Protein AF-A0A438CQI9-F1 (afdb_monomer_lite)

InterPro domains:
  IPR002110 Ankyrin repeat [PF12796] (6-58)
  IPR002110 Ankyrin repeat [PS50088] (11-33)
  IPR036770 Ankyrin repeat-containing domain superfamily [G3DSA:1.25.40.20] (2-58)
  IPR036770 Ankyrin repeat-containing domain superfamily [SSF48403] (5-58)

pLDDT: mean 89.62, std 8.72, range [51.06, 95.56]

Sequence (58 aa):
MPELVNEKDSCGRSPLHYAAASGALALVDHLLQLKPSNGSFLDNNLATPAHMAAENGH

Radius of gyration: 10.2 Å; chains: 1; bounding box: 20×30×24 Å

Structu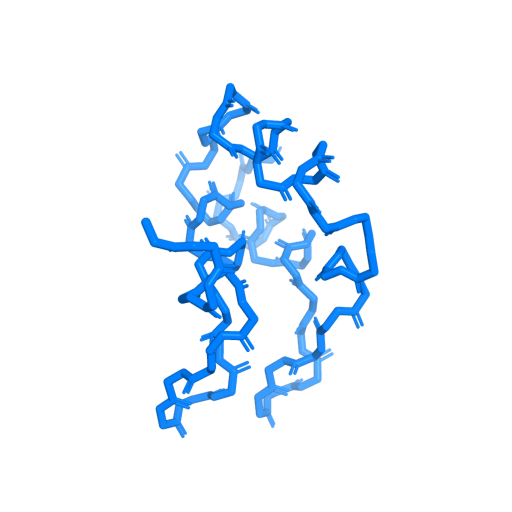re (mmCIF, N/CA/C/O backbone):
data_AF-A0A438CQI9-F1
#
_entry.id   AF-A0A438CQI9-F1
#
loop_
_atom_site.group_PDB
_atom_site.id
_atom_site.type_symbol
_atom_site.label_atom_id
_atom_site.label_alt_id
_atom_site.label_comp_id
_atom_site.label_asym_id
_atom_site.label_entity_id
_atom_site.label_seq_id
_atom_site.pdbx_PDB_ins_code
_atom_site.Cartn_x
_atom_site.Cartn_y
_atom_site.Cartn_z
_atom_site.occupancy
_atom_site.B_iso_or_equiv
_atom_site.auth_seq_id
_atom_site.auth_comp_id
_atom_site.auth_asym_id
_atom_site.auth_atom_id
_atom_site.pdbx_PDB_model_num
ATOM 1 N N . MET A 1 1 ? -7.218 -17.236 2.456 1.00 51.06 1 MET A N 1
ATOM 2 C CA . MET A 1 1 ? -5.922 -17.885 2.166 1.00 51.06 1 MET A CA 1
ATOM 3 C C . MET A 1 1 ? -4.827 -16.869 2.467 1.00 51.06 1 MET A C 1
ATOM 5 O O . MET A 1 1 ? -4.817 -15.835 1.814 1.00 51.06 1 MET A O 1
ATOM 9 N N . PRO A 1 2 ? -3.997 -17.079 3.500 1.00 58.94 2 PRO A N 1
ATOM 10 C CA . PRO A 1 2 ? -3.090 -16.052 4.027 1.00 58.94 2 PRO A CA 1
ATOM 11 C C . PRO A 1 2 ? -1.874 -15.734 3.137 1.00 58.94 2 PRO A C 1
ATOM 13 O O . PRO A 1 2 ? -1.165 -14.775 3.425 1.00 58.94 2 PRO A O 1
ATOM 16 N N . GLU A 1 3 ? -1.628 -16.491 2.062 1.00 65.44 3 GLU A N 1
ATOM 17 C CA . GLU A 1 3 ? -0.483 -16.243 1.170 1.00 65.44 3 GLU A CA 1
ATOM 18 C C . GLU A 1 3 ? -0.671 -15.031 0.249 1.00 65.44 3 GLU A C 1
ATOM 20 O O . GLU A 1 3 ? 0.282 -14.287 0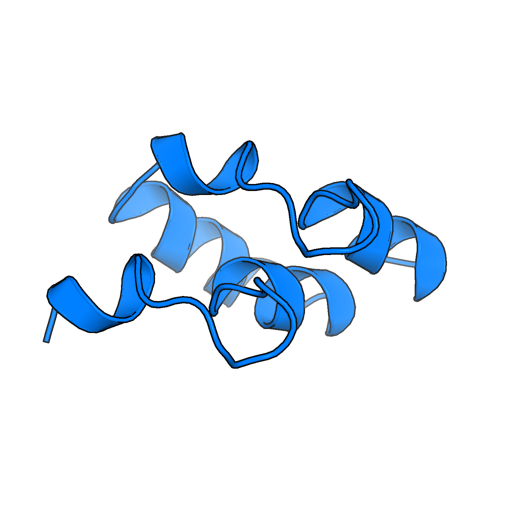.029 1.00 65.44 3 GLU A O 1
ATOM 25 N N . LEU A 1 4 ? -1.909 -14.749 -0.179 1.00 72.88 4 LEU A N 1
ATOM 26 C CA . LEU A 1 4 ? -2.200 -13.664 -1.126 1.00 72.88 4 LEU A CA 1
ATOM 27 C C . LEU A 1 4 ? -1.836 -12.274 -0.581 1.00 72.88 4 LEU A C 1
ATOM 29 O O . LEU A 1 4 ? -1.585 -11.345 -1.338 1.00 72.88 4 LEU A O 1
ATOM 33 N N . VAL A 1 5 ? -1.791 -12.122 0.747 1.00 78.69 5 VAL A N 1
ATOM 34 C CA . VAL A 1 5 ? -1.485 -10.852 1.427 1.00 78.69 5 VAL A CA 1
ATOM 35 C C . VAL A 1 5 ? -0.084 -10.344 1.062 1.00 78.69 5 VAL A C 1
ATOM 37 O O . VAL A 1 5 ? 0.145 -9.134 1.062 1.00 78.69 5 VAL A O 1
ATOM 40 N N . ASN A 1 6 ? 0.831 -11.258 0.723 1.00 81.81 6 ASN A N 1
ATOM 41 C CA . ASN A 1 6 ? 2.208 -10.959 0.335 1.00 81.81 6 ASN A CA 1
ATOM 42 C C . ASN A 1 6 ? 2.428 -10.936 -1.179 1.00 81.81 6 ASN A C 1
ATOM 44 O O . ASN A 1 6 ? 3.511 -10.540 -1.616 1.00 81.81 6 ASN A O 1
ATOM 48 N N . GLU A 1 7 ? 1.453 -11.389 -1.963 1.00 87.31 7 GLU A N 1
ATOM 49 C CA . GLU A 1 7 ? 1.600 -11.429 -3.408 1.00 87.31 7 GLU A CA 1
ATOM 50 C C . GLU A 1 7 ? 1.673 -10.013 -3.961 1.00 87.31 7 GLU A C 1
ATOM 52 O O . GLU A 1 7 ? 0.985 -9.098 -3.504 1.00 87.31 7 GLU A O 1
ATOM 57 N N . LYS A 1 8 ? 2.560 -9.842 -4.933 1.00 90.25 8 LYS A N 1
ATOM 58 C CA . LYS A 1 8 ? 2.703 -8.611 -5.687 1.00 90.25 8 LYS A CA 1
ATOM 59 C C . LYS A 1 8 ? 2.234 -8.873 -7.103 1.00 90.25 8 LYS A C 1
ATOM 61 O O . LYS A 1 8 ? 2.533 -9.923 -7.669 1.00 90.25 8 LYS A O 1
ATOM 66 N N . ASP A 1 9 ? 1.514 -7.915 -7.658 1.00 91.62 9 ASP A N 1
ATOM 67 C CA . ASP A 1 9 ? 1.158 -7.936 -9.067 1.00 91.62 9 ASP A CA 1
ATOM 68 C C . ASP A 1 9 ? 2.379 -7.618 -9.958 1.00 91.62 9 ASP A C 1
ATOM 70 O O . ASP A 1 9 ? 3.505 -7.419 -9.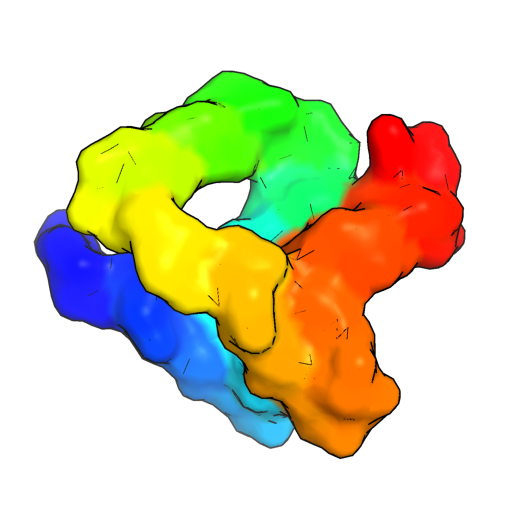489 1.00 91.62 9 ASP A O 1
ATOM 74 N N . SER A 1 10 ? 2.159 -7.523 -11.271 1.00 94.88 10 SER A N 1
ATOM 75 C CA . SER A 1 10 ? 3.195 -7.133 -12.238 1.00 94.88 10 SER A CA 1
ATOM 76 C C . SER A 1 10 ? 3.793 -5.741 -11.990 1.00 94.88 10 SER A C 1
ATOM 78 O O . SER A 1 10 ? 4.890 -5.451 -12.470 1.00 94.88 10 SER A O 1
ATOM 80 N N . CYS A 1 11 ? 3.095 -4.877 -11.252 1.00 92.75 11 CYS A N 1
ATOM 81 C CA . CYS A 1 11 ? 3.552 -3.548 -10.864 1.00 92.75 11 CYS A CA 1
ATOM 82 C C . CYS A 1 11 ? 4.287 -3.539 -9.512 1.00 92.75 11 CYS A C 1
ATOM 84 O O . CYS A 1 11 ? 4.688 -2.470 -9.052 1.00 92.75 11 CYS A O 1
ATOM 86 N N . GLY A 1 12 ? 4.480 -4.695 -8.870 1.00 93.94 12 GLY A N 1
ATOM 87 C CA . GLY A 1 12 ? 5.099 -4.788 -7.548 1.00 93.94 12 GLY A CA 1
ATOM 88 C C . GLY A 1 12 ? 4.149 -4.420 -6.400 1.00 93.94 12 GLY A C 1
ATOM 89 O O . GLY A 1 12 ? 4.584 -4.341 -5.247 1.00 93.94 12 GLY A O 1
ATOM 90 N N . ARG A 1 13 ? 2.861 -4.206 -6.683 1.00 93.44 13 ARG A N 1
ATOM 91 C CA . ARG A 1 13 ? 1.854 -3.761 -5.718 1.00 93.44 13 ARG A CA 1
ATOM 92 C C . ARG A 1 13 ? 1.240 -4.953 -5.010 1.00 93.44 13 ARG A C 1
ATOM 94 O O . ARG A 1 13 ? 0.764 -5.898 -5.629 1.00 93.44 13 ARG A O 1
ATOM 101 N N . SER A 1 14 ? 1.233 -4.879 -3.689 1.00 93.38 14 SER A N 1
ATOM 102 C CA . SER A 1 14 ? 0.533 -5.829 -2.823 1.00 93.38 14 SER A CA 1
ATOM 103 C C . SER A 1 14 ? -0.927 -5.421 -2.601 1.00 93.38 14 SER A C 1
ATOM 105 O O . SER A 1 14 ? -1.269 -4.256 -2.816 1.00 93.38 14 SER A O 1
ATOM 107 N N . PRO A 1 15 ? -1.792 -6.306 -2.071 1.00 92.69 15 PRO A N 1
ATOM 108 C CA . PRO A 1 15 ? -3.151 -5.934 -1.669 1.00 92.69 15 PRO A CA 1
ATOM 109 C C . PRO A 1 15 ? -3.206 -4.703 -0.754 1.00 92.69 15 PRO A C 1
ATOM 111 O O . PRO A 1 15 ? -4.149 -3.918 -0.823 1.00 92.69 15 PRO A O 1
ATOM 114 N N . LEU A 1 16 ? -2.167 -4.493 0.064 1.00 93.94 16 LEU A N 1
ATOM 115 C CA . LEU A 1 16 ? -2.067 -3.336 0.949 1.00 93.94 16 LEU A CA 1
ATOM 116 C C . LEU A 1 16 ? -1.897 -2.015 0.185 1.00 93.94 16 LEU A C 1
ATOM 118 O O . LEU A 1 16 ? -2.441 -1.006 0.619 1.00 93.94 16 LEU A O 1
ATOM 122 N N . HIS A 1 17 ? -1.208 -2.019 -0.961 1.00 94.19 17 HIS A N 1
ATOM 123 C CA . HIS A 1 17 ? -1.090 -0.840 -1.824 1.00 94.19 17 HIS A CA 1
ATOM 124 C C . HIS A 1 17 ? -2.461 -0.379 -2.319 1.00 94.19 17 HIS A C 1
ATOM 126 O O . HIS A 1 17 ? -2.787 0.800 -2.232 1.00 94.19 17 HIS A O 1
ATOM 132 N N . TYR A 1 18 ? -3.294 -1.319 -2.770 1.00 93.25 18 TYR A N 1
ATOM 133 C CA . TYR A 1 18 ? -4.651 -1.017 -3.225 1.00 93.25 18 TYR A CA 1
ATOM 134 C C . TYR A 1 18 ? -5.570 -0.595 -2.081 1.00 93.25 18 TYR A C 1
ATOM 136 O O . TYR A 1 18 ? -6.329 0.359 -2.230 1.00 93.25 18 TYR A O 1
ATOM 144 N N . ALA A 1 19 ? -5.481 -1.263 -0.927 1.00 93.75 19 ALA A N 1
ATOM 145 C CA . ALA A 1 19 ? -6.250 -0.881 0.254 1.00 93.75 19 ALA A CA 1
ATOM 146 C C . ALA A 1 19 ? -5.935 0.564 0.676 1.00 93.75 19 ALA A C 1
ATOM 148 O O . ALA A 1 19 ? -6.857 1.352 0.887 1.00 93.75 19 ALA A O 1
ATOM 149 N N . ALA A 1 20 ? -4.650 0.928 0.708 1.00 94.81 20 ALA A N 1
ATOM 150 C CA . ALA A 1 20 ? -4.198 2.276 1.024 1.00 94.81 20 ALA A CA 1
ATOM 151 C C . ALA A 1 20 ? -4.635 3.303 -0.037 1.00 94.81 20 ALA A C 1
ATOM 153 O O . ALA A 1 20 ? -5.205 4.330 0.316 1.00 94.81 20 ALA A O 1
ATOM 154 N N . ALA A 1 21 ? -4.480 2.985 -1.328 1.00 94.12 21 ALA A N 1
ATOM 155 C CA . ALA A 1 21 ? -4.947 3.831 -2.431 1.00 94.12 21 ALA A CA 1
ATOM 156 C C . ALA A 1 21 ? -6.466 4.081 -2.402 1.00 94.12 21 ALA A C 1
ATOM 158 O O . ALA A 1 21 ? -6.923 5.124 -2.848 1.00 94.12 21 ALA A O 1
ATOM 159 N N . SER A 1 22 ? -7.247 3.129 -1.882 1.00 93.25 22 SER A N 1
ATOM 160 C CA . SER A 1 22 ? -8.706 3.249 -1.746 1.00 93.25 22 SER A CA 1
ATOM 161 C C . SER A 1 22 ? -9.175 3.954 -0.466 1.00 93.25 22 SER A C 1
ATOM 163 O O . SER A 1 22 ? -10.379 4.121 -0.279 1.00 93.25 22 SER A O 1
ATOM 165 N N . GLY A 1 23 ? -8.263 4.283 0.458 1.00 92.81 23 GLY A N 1
ATOM 166 C CA . GLY A 1 23 ? -8.617 4.850 1.765 1.00 92.81 23 GLY A CA 1
ATOM 167 C C . GLY A 1 23 ? -9.356 3.874 2.690 1.00 92.81 23 GLY A C 1
ATOM 168 O O . GLY A 1 23 ? -9.959 4.281 3.685 1.00 92.81 23 GLY A O 1
ATOM 169 N N . ALA A 1 24 ? -9.335 2.572 2.387 1.00 94.44 24 ALA A N 1
ATOM 170 C CA . ALA A 1 24 ? -10.045 1.547 3.143 1.00 94.44 24 ALA A CA 1
ATOM 171 C C . ALA A 1 24 ? -9.305 1.198 4.446 1.00 94.44 24 ALA A C 1
ATOM 173 O O . ALA A 1 24 ? -8.717 0.123 4.566 1.00 94.44 24 ALA A O 1
ATOM 174 N N . LEU A 1 25 ? -9.358 2.091 5.441 1.00 92.38 25 LEU A N 1
ATOM 175 C CA . LEU A 1 25 ? -8.656 1.950 6.728 1.00 92.38 25 LEU A CA 1
ATOM 176 C C . LEU A 1 25 ? -8.895 0.592 7.405 1.00 92.38 25 LEU A C 1
ATOM 178 O O . LEU A 1 25 ? -7.947 -0.065 7.815 1.00 92.38 25 LEU A O 1
ATOM 182 N N . ALA A 1 26 ? -10.143 0.113 7.433 1.00 94.12 26 ALA A N 1
ATOM 183 C CA . ALA A 1 26 ? -10.467 -1.190 8.017 1.00 94.12 26 ALA A CA 1
ATOM 184 C C . ALA A 1 26 ? -9.765 -2.361 7.300 1.00 94.12 26 ALA A C 1
ATOM 186 O O . ALA A 1 26 ? -9.375 -3.342 7.932 1.00 94.12 26 ALA A O 1
ATOM 187 N N . LEU A 1 27 ? -9.588 -2.260 5.978 1.00 91.69 27 LEU A N 1
ATOM 188 C CA . LEU A 1 27 ? -8.882 -3.265 5.188 1.00 91.69 27 LEU A CA 1
ATOM 189 C C . LEU A 1 27 ? -7.365 -3.153 5.378 1.00 91.69 27 LEU A C 1
ATOM 191 O O . LEU A 1 27 ? -6.691 -4.176 5.481 1.00 91.69 27 LEU A O 1
ATOM 195 N N . VAL A 1 28 ? -6.838 -1.929 5.473 1.00 93.00 28 VAL A N 1
ATOM 196 C CA . VAL A 1 28 ? -5.431 -1.654 5.801 1.00 93.00 28 VAL A CA 1
ATOM 197 C C . VAL A 1 28 ? -5.070 -2.264 7.157 1.00 93.00 28 VAL A C 1
ATOM 199 O O . VAL A 1 28 ? -4.113 -3.035 7.235 1.00 93.00 28 VAL A O 1
ATOM 202 N N . ASP A 1 29 ? -5.875 -2.011 8.189 1.00 93.44 29 ASP A N 1
ATOM 203 C CA . ASP A 1 29 ? -5.676 -2.573 9.528 1.00 93.44 29 ASP A CA 1
ATOM 204 C C . ASP A 1 29 ? -5.732 -4.101 9.512 1.00 93.44 29 ASP A C 1
ATOM 206 O O . ASP A 1 29 ? -4.866 -4.762 10.086 1.00 93.44 29 ASP A O 1
ATOM 210 N N . HIS A 1 30 ? -6.708 -4.685 8.811 1.00 92.44 30 HIS A N 1
ATOM 211 C CA . HIS A 1 30 ? -6.829 -6.138 8.725 1.00 92.44 30 HIS A CA 1
ATOM 212 C C . HIS A 1 30 ? -5.618 -6.784 8.029 1.00 92.44 30 HIS A C 1
ATOM 214 O O . HIS A 1 30 ? -5.078 -7.782 8.507 1.00 92.44 30 HIS A O 1
ATOM 220 N N . LEU A 1 3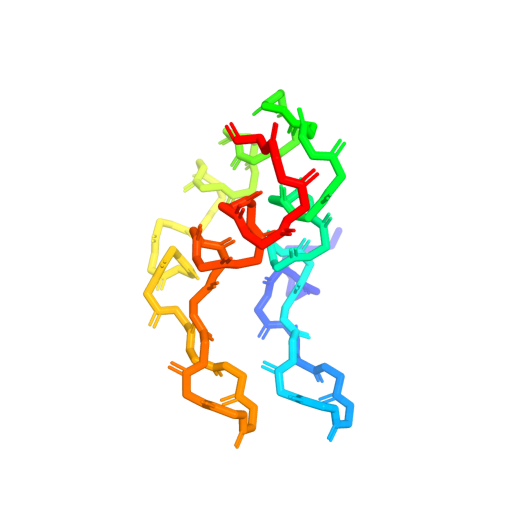1 ? -5.142 -6.199 6.926 1.00 90.62 31 LEU A N 1
ATOM 221 C CA . LEU A 1 31 ? -3.969 -6.689 6.196 1.00 90.62 31 LEU A CA 1
ATOM 222 C C . LEU A 1 31 ? -2.674 -6.529 7.010 1.00 90.62 31 LEU A C 1
ATOM 224 O O . LEU A 1 31 ? -1.833 -7.432 6.997 1.00 90.62 31 LEU A O 1
ATOM 228 N N . LEU A 1 32 ? -2.528 -5.430 7.755 1.00 90.94 32 LEU A N 1
ATOM 229 C CA . LEU A 1 32 ? -1.387 -5.205 8.648 1.00 90.94 32 LEU A CA 1
ATOM 230 C C . LEU A 1 32 ? -1.404 -6.136 9.865 1.00 90.94 32 LEU A C 1
ATOM 232 O O . LEU A 1 32 ? -0.341 -6.596 10.273 1.00 90.94 32 LEU A O 1
ATOM 236 N N . GLN A 1 33 ? -2.573 -6.474 10.412 1.00 91.88 33 GLN A N 1
ATOM 237 C CA . GLN A 1 33 ? -2.690 -7.481 11.475 1.00 91.88 33 GLN A CA 1
ATOM 238 C C . GLN A 1 33 ? -2.248 -8.870 11.001 1.00 91.88 33 GLN A C 1
ATOM 240 O O . GLN A 1 33 ? -1.628 -9.612 11.762 1.00 91.88 33 GLN A O 1
ATOM 245 N N . LEU A 1 34 ? -2.535 -9.219 9.743 1.00 90.31 34 LEU A N 1
ATOM 246 C CA . LEU A 1 34 ? -2.092 -10.482 9.152 1.00 90.31 34 LEU A CA 1
ATOM 247 C C . LEU A 1 34 ? -0.580 -10.484 8.883 1.00 90.31 34 LEU A C 1
ATOM 249 O O . LEU A 1 34 ? 0.101 -11.462 9.202 1.00 90.31 34 LEU A O 1
ATOM 253 N N . LYS A 1 35 ? -0.052 -9.405 8.289 1.00 87.81 35 LYS A N 1
ATOM 254 C CA . LYS A 1 35 ? 1.375 -9.247 7.965 1.00 87.81 35 LYS A CA 1
ATOM 255 C C . LYS A 1 35 ? 1.832 -7.785 8.107 1.00 87.81 35 LYS A C 1
ATOM 257 O O . LYS A 1 35 ? 1.807 -7.031 7.131 1.00 87.81 35 LYS A O 1
ATOM 262 N N . PRO A 1 36 ? 2.374 -7.401 9.278 1.00 88.75 36 PRO A N 1
ATOM 263 C CA . PRO A 1 36 ? 2.843 -6.034 9.523 1.00 88.75 36 PRO A CA 1
ATOM 264 C C . PRO A 1 36 ? 3.985 -5.602 8.593 1.00 88.75 36 PRO A C 1
ATOM 266 O O . PRO A 1 36 ? 4.095 -4.436 8.223 1.00 88.75 36 PRO A O 1
ATOM 269 N N . SER A 1 37 ? 4.818 -6.556 8.162 1.00 88.50 37 SER A N 1
ATOM 270 C CA . SER A 1 37 ? 5.952 -6.334 7.254 1.00 88.50 37 SER A CA 1
ATOM 271 C C . SER A 1 37 ? 5.557 -5.763 5.891 1.00 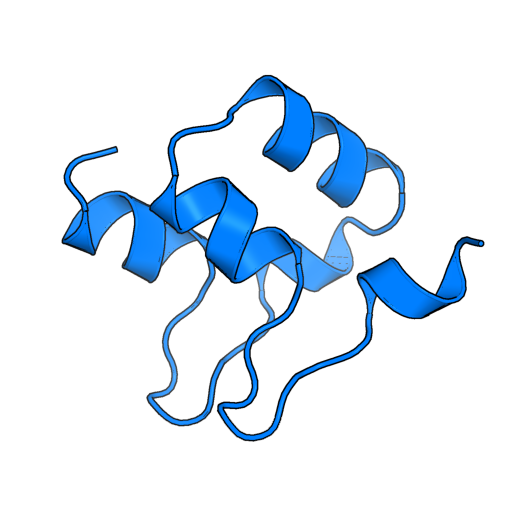88.50 37 SER A C 1
ATOM 273 O O . SER A 1 37 ? 6.413 -5.256 5.175 1.00 88.50 37 SER A O 1
ATOM 275 N N . ASN A 1 38 ? 4.282 -5.847 5.508 1.00 88.81 38 ASN A N 1
ATOM 276 C CA . ASN A 1 38 ? 3.832 -5.416 4.186 1.00 88.81 38 ASN A CA 1
ATOM 277 C C . ASN A 1 38 ? 3.662 -3.900 4.098 1.00 88.81 38 ASN A C 1
ATOM 279 O O . ASN A 1 38 ? 3.655 -3.361 2.993 1.00 88.81 38 ASN A O 1
ATOM 283 N N . GLY A 1 39 ? 3.578 -3.205 5.239 1.00 88.50 39 GLY A N 1
ATOM 284 C CA . GLY A 1 39 ? 3.506 -1.742 5.288 1.00 88.50 39 GLY A CA 1
ATOM 285 C C . GLY A 1 39 ? 4.726 -1.047 4.678 1.00 88.50 39 GLY A C 1
ATOM 286 O O . GLY A 1 39 ? 4.626 0.099 4.249 1.00 88.50 39 GLY A O 1
ATOM 287 N N . SER A 1 40 ? 5.862 -1.745 4.591 1.00 91.19 40 SER A N 1
ATOM 288 C CA . SER A 1 40 ? 7.102 -1.257 3.979 1.00 91.19 40 SER A CA 1
ATOM 289 C C . SER A 1 40 ? 7.381 -1.847 2.596 1.00 91.19 40 SER A C 1
ATOM 291 O O . SER A 1 40 ? 8.464 -1.635 2.048 1.00 91.19 40 SER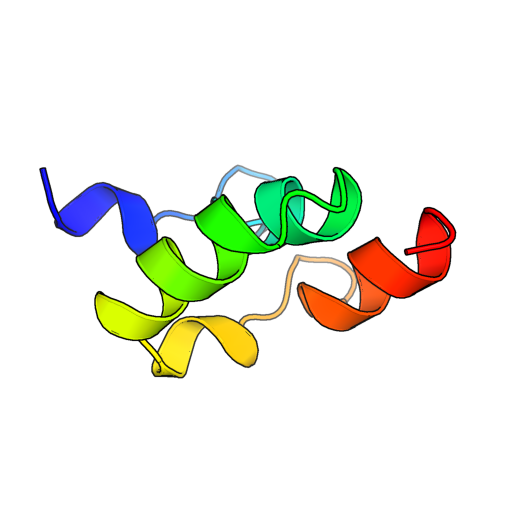 A O 1
ATOM 293 N N . PHE A 1 41 ? 6.446 -2.602 2.012 1.00 92.75 41 PHE A N 1
ATOM 294 C CA . PHE A 1 41 ? 6.641 -3.115 0.661 1.00 92.75 41 PHE A CA 1
ATOM 295 C C . PHE A 1 41 ? 6.705 -1.968 -0.334 1.00 92.75 41 PHE A C 1
ATOM 297 O O . PHE A 1 41 ? 5.884 -1.064 -0.295 1.00 92.75 41 PHE A O 1
ATOM 304 N N . LEU A 1 42 ? 7.679 -2.059 -1.230 1.00 94.50 42 LEU A N 1
ATOM 305 C CA . LEU A 1 42 ? 7.824 -1.158 -2.356 1.00 94.50 42 LEU A CA 1
ATOM 306 C C . LEU A 1 42 ? 7.214 -1.793 -3.602 1.00 94.50 42 LEU A C 1
ATOM 308 O O . LEU A 1 42 ? 7.420 -2.996 -3.846 1.00 94.50 42 LEU A O 1
ATOM 312 N N . ASP A 1 43 ? 6.492 -0.977 -4.360 1.00 93.62 43 ASP A N 1
ATOM 313 C CA . ASP A 1 43 ? 6.129 -1.255 -5.743 1.00 93.62 43 ASP A CA 1
ATOM 314 C C . ASP A 1 43 ? 7.299 -0.946 -6.703 1.00 93.62 43 ASP A C 1
ATOM 316 O O . ASP A 1 43 ? 8.403 -0.578 -6.283 1.00 93.62 43 ASP A O 1
ATOM 320 N N . ASN A 1 44 ? 7.081 -1.120 -8.008 1.00 95.56 44 ASN A N 1
ATOM 321 C CA . ASN A 1 44 ? 8.118 -0.892 -9.021 1.00 95.56 44 ASN A CA 1
ATOM 322 C C . ASN A 1 44 ? 8.560 0.579 -9.136 1.00 95.56 44 ASN A C 1
ATOM 324 O O . ASN A 1 44 ? 9.627 0.847 -9.688 1.00 95.56 44 ASN A O 1
ATOM 328 N N . ASN A 1 45 ? 7.774 1.519 -8.608 1.00 93.94 45 ASN A N 1
ATOM 329 C CA . ASN A 1 45 ? 8.096 2.943 -8.559 1.00 93.94 45 ASN A CA 1
ATOM 330 C C . ASN A 1 45 ? 8.747 3.342 -7.228 1.00 93.94 45 ASN A C 1
ATOM 332 O O . ASN A 1 45 ? 8.903 4.532 -6.958 1.00 93.94 45 ASN A O 1
ATOM 336 N N . LEU A 1 46 ? 9.124 2.367 -6.392 1.00 94.00 46 LEU A N 1
ATOM 337 C CA . LEU A 1 46 ? 9.602 2.593 -5.028 1.00 94.00 46 LEU A CA 1
ATOM 338 C C . LEU A 1 46 ? 8.555 3.296 -4.142 1.00 94.00 46 LEU A C 1
ATOM 340 O O . LEU A 1 46 ? 8.913 3.919 -3.141 1.00 94.00 46 LEU A O 1
ATOM 344 N N . ALA A 1 47 ? 7.268 3.182 -4.480 1.00 94.75 47 ALA A N 1
ATOM 345 C CA . ALA A 1 47 ? 6.179 3.684 -3.660 1.00 94.75 47 ALA A CA 1
ATOM 346 C C . ALA A 1 47 ? 5.779 2.627 -2.625 1.00 94.75 47 ALA A C 1
ATOM 348 O O . ALA A 1 47 ? 5.719 1.435 -2.917 1.00 94.75 47 ALA A O 1
ATOM 349 N N . THR A 1 48 ? 5.501 3.076 -1.403 1.00 95.00 48 THR A N 1
ATOM 350 C CA . THR A 1 48 ? 4.890 2.239 -0.357 1.00 95.00 48 THR A CA 1
ATOM 351 C C . THR A 1 48 ? 3.366 2.360 -0.412 1.00 95.00 48 THR A C 1
ATOM 353 O O . THR A 1 48 ? 2.853 3.312 -1.011 1.00 95.00 48 THR A O 1
ATOM 356 N N . PRO A 1 49 ? 2.607 1.492 0.284 1.00 93.69 49 PRO A N 1
ATOM 357 C CA . PRO A 1 49 ? 1.167 1.678 0.423 1.00 93.69 49 PRO A CA 1
ATOM 358 C C . PRO A 1 49 ? 0.793 3.080 0.926 1.00 93.69 49 PRO A C 1
ATOM 360 O O . PRO A 1 49 ? -0.130 3.695 0.405 1.00 93.69 49 PRO A O 1
ATOM 363 N N . ALA A 1 50 ? 1.563 3.629 1.872 1.00 93.19 50 ALA A N 1
ATOM 364 C CA . ALA A 1 50 ? 1.344 4.979 2.389 1.00 93.19 50 ALA A CA 1
ATOM 365 C C . ALA A 1 50 ? 1.555 6.076 1.328 1.00 93.19 50 ALA A C 1
ATOM 367 O O . ALA A 1 50 ? 0.826 7.063 1.333 1.00 93.19 50 ALA A O 1
ATOM 368 N N . HIS A 1 51 ? 2.501 5.901 0.395 1.00 94.38 51 HIS A N 1
ATOM 369 C CA . HIS A 1 51 ? 2.651 6.830 -0.730 1.00 94.38 51 HIS A CA 1
ATOM 370 C C . HIS A 1 51 ? 1.401 6.826 -1.615 1.00 94.38 51 HIS A C 1
ATOM 372 O O . HIS A 1 51 ? 0.938 7.893 -2.003 1.00 94.38 51 HIS A O 1
ATOM 378 N N . MET A 1 52 ? 0.818 5.651 -1.886 1.00 92.94 52 MET A N 1
ATOM 379 C CA . MET A 1 52 ? -0.403 5.562 -2.693 1.00 92.94 52 MET A CA 1
ATOM 380 C C . MET A 1 52 ? -1.628 6.159 -1.994 1.00 92.94 52 MET A C 1
ATOM 382 O O . MET A 1 52 ? -2.459 6.757 -2.673 1.00 92.94 52 MET A O 1
ATOM 386 N N . ALA A 1 53 ? -1.746 6.026 -0.668 1.00 94.00 53 ALA A N 1
ATOM 387 C CA . ALA A 1 53 ? -2.784 6.726 0.095 1.00 94.00 53 ALA A CA 1
ATOM 388 C C . ALA A 1 53 ? -2.655 8.246 -0.084 1.00 94.00 53 ALA A C 1
ATOM 390 O O . ALA A 1 53 ? -3.587 8.888 -0.566 1.00 94.00 53 ALA A O 1
ATOM 391 N N . ALA A 1 54 ? -1.453 8.786 0.148 1.00 94.25 54 ALA A N 1
ATOM 392 C CA . ALA A 1 54 ? -1.184 10.212 -0.000 1.00 94.25 54 ALA A CA 1
ATOM 393 C C . ALA A 1 54 ? -1.407 10.718 -1.440 1.00 94.25 54 ALA A C 1
ATOM 395 O O . ALA A 1 54 ? -1.969 11.796 -1.627 1.00 94.25 54 ALA A O 1
ATOM 396 N N . GLU A 1 55 ? -1.018 9.940 -2.459 1.00 91.38 55 GLU A N 1
ATOM 397 C CA . GLU A 1 55 ? -1.249 10.259 -3.879 1.00 91.38 55 GLU A CA 1
ATOM 398 C C . GLU A 1 55 ? -2.746 10.338 -4.220 1.00 91.38 55 GLU A C 1
ATOM 400 O O . GLU A 1 55 ? -3.152 11.179 -5.019 1.00 91.38 55 GLU A O 1
ATOM 405 N N . ASN A 1 56 ? -3.573 9.498 -3.588 1.00 89.75 56 ASN A N 1
ATOM 406 C CA . ASN A 1 56 ? -5.025 9.465 -3.794 1.00 89.75 56 ASN A CA 1
ATOM 407 C C . ASN A 1 56 ? -5.806 10.378 -2.827 1.00 89.75 56 ASN A C 1
ATOM 409 O O . ASN A 1 56 ? -7.027 10.472 -2.935 1.00 89.75 56 ASN A O 1
ATOM 413 N N . GLY A 1 57 ? -5.126 11.090 -1.920 1.00 89.81 57 GLY A N 1
ATOM 414 C CA . GLY A 1 57 ? -5.753 12.028 -0.981 1.00 89.81 57 GLY A CA 1
ATOM 415 C C . GLY A 1 57 ? -6.361 11.380 0.270 1.00 89.81 57 GLY A C 1
ATOM 416 O O . GLY A 1 57 ? -7.336 11.905 0.814 1.00 89.81 57 GLY A O 1
ATOM 417 N N . HIS A 1 58 ? -5.799 10.256 0.713 1.00 72.25 58 HIS A N 1
ATOM 418 C CA . HIS A 1 58 ? -6.158 9.523 1.931 1.00 72.25 58 HIS A CA 1
ATOM 419 C C . HIS A 1 58 ? -5.017 9.541 2.951 1.00 72.25 58 HIS A C 1
ATOM 421 O O . HIS A 1 58 ? -5.337 9.590 4.159 1.00 72.25 58 HIS A O 1
#

Secondary structure (DSSP, 8-state):
-TTGGG---TTS--HHHHHHHTT-HHHHHHHHHH-GGGGG---TTS--HHHHHHHHT-

Organism: Vitis vinifera (NCBI:txid29760)

Foldseek 3Di:
DLPQLCDADPQQDGPLLVCLLVVVVVVNVVSCVSPVPQQCRATPVRDGSPNNNVVNPD